Protein AF-A0A938TCF0-F1 (afdb_monomer_lite)

Secondary structure (DSSP, 8-state):
-HHHHHHHHHHHHHHHHHHHHHHSSSS---HHHHHHHHHHHHHHHHHHHHHHHHHHHHHHHHHHHHHHHHHHHHHHHHHHHHHHHHHHTT-

Foldseek 3Di:
DVVVVVVVVVVVVVVVVVVVCVPPPDDDDDPVNVVVVVVVVVVVVVVVVVVVVVVVVVVVVVVVVVVVVVVVVVVVVVVVVVVVVVVVVVD

pLDDT: mean 84.97, std 16.43, range [49.38, 98.69]

Structure (mmCIF, N/CA/C/O backbone):
data_AF-A0A938TCF0-F1
#
_entry.id   AF-A0A938TCF0-F1
#
loop_
_atom_site.group_PDB
_atom_site.id
_atom_site.type_symbol
_atom_site.label_atom_id
_atom_site.label_alt_id
_atom_site.label_comp_id
_atom_site.label_asym_id
_atom_site.label_entity_id
_atom_site.label_seq_id
_atom_site.pdbx_PDB_ins_code
_atom_site.Cartn_x
_atom_site.Cartn_y
_atom_site.Cartn_z
_atom_si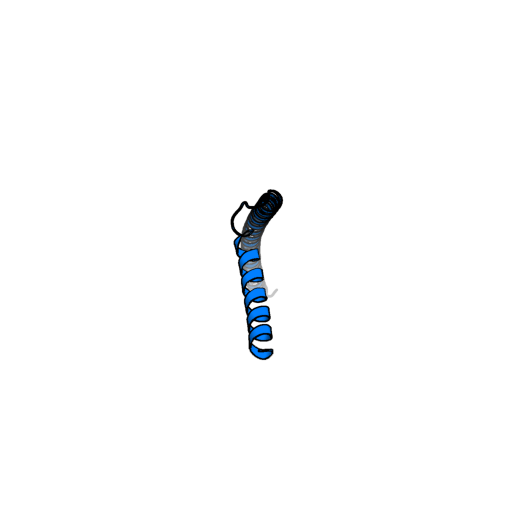te.occupancy
_atom_site.B_iso_or_equiv
_atom_site.auth_seq_id
_atom_site.auth_comp_id
_atom_site.auth_asym_id
_atom_site.auth_atom_id
_atom_site.pdbx_PDB_model_num
ATOM 1 N N . MET A 1 1 ? -2.738 -7.051 -76.910 1.00 49.38 1 MET A N 1
ATOM 2 C CA . MET A 1 1 ? -1.487 -6.383 -76.467 1.00 49.38 1 MET A CA 1
ATOM 3 C C . MET A 1 1 ? -1.672 -5.370 -75.330 1.00 49.38 1 MET A C 1
ATOM 5 O O . MET A 1 1 ? -0.828 -5.341 -74.446 1.00 49.38 1 MET A O 1
ATOM 9 N N . LEU A 1 2 ? -2.750 -4.574 -75.288 1.00 54.41 2 LEU A N 1
ATOM 10 C CA . LEU A 1 2 ? -2.952 -3.553 -74.237 1.00 54.41 2 LEU A CA 1
ATOM 11 C C . LEU A 1 2 ? -3.192 -4.129 -72.829 1.00 54.41 2 LEU A C 1
ATOM 13 O O . LEU A 1 2 ? -2.653 -3.613 -71.856 1.00 54.41 2 LEU A O 1
ATOM 17 N N . LYS A 1 3 ? -3.942 -5.234 -72.717 1.00 52.44 3 LYS A N 1
ATOM 18 C CA . LYS A 1 3 ? -4.210 -5.889 -71.424 1.00 52.44 3 LYS A CA 1
ATOM 19 C C . LYS A 1 3 ? -2.933 -6.462 -70.796 1.00 52.44 3 LYS A C 1
ATOM 21 O O . LYS A 1 3 ? -2.673 -6.208 -69.631 1.00 52.44 3 LYS A O 1
ATOM 26 N N . VAL A 1 4 ? -2.092 -7.131 -71.589 1.00 61.94 4 VAL A N 1
ATOM 27 C CA . VAL A 1 4 ? -0.808 -7.694 -71.129 1.00 61.94 4 VAL A CA 1
ATOM 28 C C . VAL A 1 4 ? 0.141 -6.594 -70.648 1.00 61.94 4 VAL A C 1
ATOM 30 O O . VAL A 1 4 ? 0.695 -6.731 -69.568 1.00 61.94 4 VAL A O 1
ATOM 33 N N . LYS A 1 5 ? 0.253 -5.466 -71.368 1.00 57.38 5 LYS A N 1
ATOM 34 C CA . LYS A 1 5 ? 1.047 -4.305 -70.917 1.00 57.38 5 LYS A CA 1
ATOM 35 C C . LYS A 1 5 ? 0.530 -3.707 -69.602 1.00 57.38 5 LYS A C 1
ATOM 37 O O . LYS A 1 5 ? 1.334 -3.308 -68.767 1.00 57.38 5 LYS A O 1
ATOM 42 N N . LYS A 1 6 ? -0.794 -3.690 -69.400 1.00 57.88 6 LYS A N 1
ATOM 43 C CA . LYS A 1 6 ? -1.424 -3.214 -68.160 1.00 57.88 6 LYS A CA 1
ATOM 44 C C . LYS A 1 6 ? -1.108 -4.135 -66.975 1.00 57.88 6 LYS A C 1
ATOM 46 O O . LYS A 1 6 ? -0.700 -3.643 -65.933 1.00 57.88 6 LYS A O 1
ATOM 51 N N . TYR A 1 7 ? -1.207 -5.454 -67.154 1.00 65.62 7 TYR A N 1
ATOM 52 C CA . TYR A 1 7 ? -0.858 -6.422 -66.107 1.00 65.62 7 TYR A CA 1
ATOM 53 C C . TYR A 1 7 ? 0.648 -6.483 -65.824 1.00 65.62 7 TYR A C 1
ATOM 55 O O . TYR A 1 7 ? 1.026 -6.601 -64.663 1.00 65.62 7 TYR A O 1
ATOM 63 N N . LEU A 1 8 ? 1.500 -6.335 -66.848 1.00 70.50 8 LEU A N 1
ATOM 64 C CA . LEU A 1 8 ? 2.956 -6.287 -66.675 1.00 70.50 8 LEU A CA 1
ATOM 65 C C . LEU A 1 8 ? 3.385 -5.045 -65.883 1.00 70.50 8 LEU A C 1
ATOM 67 O O . LEU A 1 8 ? 4.204 -5.157 -64.981 1.00 70.50 8 LEU A O 1
ATOM 71 N N . GLY A 1 9 ? 2.808 -3.876 -66.186 1.00 70.00 9 GLY A N 1
ATOM 72 C CA . GLY A 1 9 ? 3.096 -2.635 -65.461 1.00 70.00 9 GLY A CA 1
ATOM 73 C C . GLY A 1 9 ? 2.661 -2.692 -63.995 1.00 70.00 9 GLY A C 1
ATOM 74 O O . GLY A 1 9 ? 3.405 -2.266 -63.116 1.00 70.00 9 GLY A O 1
ATOM 75 N N . THR A 1 10 ? 1.494 -3.281 -63.713 1.00 70.94 10 THR A N 1
ATOM 76 C CA . THR A 1 10 ? 1.020 -3.486 -62.335 1.00 70.94 10 THR A CA 1
ATOM 77 C C . THR A 1 10 ? 1.900 -4.477 -61.566 1.00 70.94 10 THR A C 1
ATOM 79 O O . THR A 1 10 ? 2.233 -4.216 -60.414 1.00 70.94 10 THR A O 1
ATOM 82 N N . TRP A 1 11 ? 2.339 -5.571 -62.195 1.00 72.62 11 TRP A N 1
ATOM 83 C CA . TRP A 1 11 ? 3.246 -6.540 -61.564 1.00 72.62 11 TRP A CA 1
ATOM 84 C C . TRP A 1 11 ? 4.648 -5.978 -61.313 1.00 72.62 11 TRP A C 1
ATOM 86 O O . TRP A 1 11 ? 5.226 -6.226 -60.256 1.00 72.62 11 TRP A O 1
ATOM 96 N N . LEU A 1 12 ? 5.177 -5.180 -62.243 1.00 74.62 12 LEU A N 1
ATOM 97 C CA . LEU A 1 12 ? 6.483 -4.536 -62.093 1.00 74.62 12 LEU A CA 1
ATOM 98 C C . LEU A 1 12 ? 6.479 -3.510 -60.947 1.00 74.62 12 LEU A C 1
ATOM 100 O O . LEU A 1 12 ? 7.447 -3.427 -60.197 1.00 74.62 12 LEU A O 1
ATOM 104 N N . GLY A 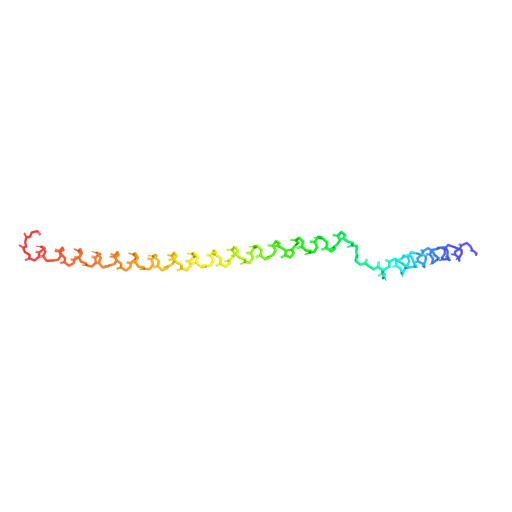1 13 ? 5.374 -2.776 -60.772 1.00 71.75 13 GLY A N 1
ATOM 105 C CA . GLY A 1 13 ? 5.202 -1.830 -59.665 1.00 71.75 13 GLY A CA 1
ATOM 106 C C . GLY A 1 13 ? 5.158 -2.505 -58.291 1.00 71.75 13 GLY A C 1
ATOM 107 O O . GLY A 1 13 ? 5.776 -2.015 -57.350 1.00 71.75 13 GLY A O 1
ATOM 108 N N . ILE A 1 14 ? 4.492 -3.660 -58.183 1.00 73.00 14 ILE A N 1
ATOM 109 C CA . ILE A 1 14 ? 4.440 -4.449 -56.939 1.00 73.00 14 ILE A CA 1
ATOM 110 C C . ILE A 1 14 ? 5.820 -5.038 -56.609 1.00 73.00 14 ILE A C 1
ATOM 112 O O . ILE A 1 14 ? 6.258 -4.973 -55.462 1.00 73.00 14 ILE A O 1
ATOM 116 N N . ALA A 1 15 ? 6.539 -5.553 -57.610 1.00 70.00 15 ALA A N 1
ATOM 117 C CA . ALA A 1 15 ? 7.886 -6.093 -57.424 1.00 70.00 15 ALA A CA 1
ATOM 118 C C . ALA A 1 15 ? 8.894 -5.021 -56.965 1.00 70.00 15 ALA A C 1
ATOM 120 O O . ALA A 1 15 ? 9.721 -5.289 -56.095 1.00 70.00 15 ALA A O 1
ATOM 121 N N . LEU A 1 16 ? 8.794 -3.795 -57.493 1.00 67.62 16 LEU A N 1
ATOM 122 C CA . LEU A 1 16 ? 9.626 -2.659 -57.078 1.00 67.62 16 LEU A CA 1
ATOM 123 C C . LEU A 1 16 ? 9.337 -2.202 -55.641 1.00 67.62 16 LEU A C 1
ATOM 125 O O . LEU A 1 16 ? 10.272 -1.905 -54.901 1.00 67.62 16 LEU A O 1
ATOM 129 N N . PHE A 1 17 ? 8.070 -2.201 -55.217 1.00 65.12 17 PHE A N 1
ATOM 130 C CA . PHE A 1 17 ? 7.690 -1.853 -53.842 1.00 65.12 17 PHE A CA 1
ATOM 131 C C . PHE A 1 17 ? 8.196 -2.872 -52.812 1.00 65.12 17 PHE A C 1
ATOM 133 O O . PHE A 1 17 ? 8.685 -2.490 -51.751 1.00 65.12 17 PHE A O 1
ATOM 140 N N . ILE A 1 18 ? 8.137 -4.166 -53.138 1.00 64.12 18 ILE A N 1
ATOM 141 C CA . ILE A 1 18 ? 8.675 -5.234 -52.281 1.00 64.12 18 ILE A CA 1
ATOM 142 C C . ILE A 1 18 ? 10.211 -5.181 -52.256 1.00 64.12 18 ILE A C 1
ATOM 144 O O . ILE A 1 18 ? 10.818 -5.349 -51.199 1.00 64.12 18 ILE A O 1
ATOM 148 N N . GLY A 1 19 ? 10.845 -4.867 -53.392 1.00 61.56 19 GLY A N 1
ATOM 149 C CA . GLY A 1 19 ? 12.292 -4.662 -53.475 1.00 61.56 19 GLY A CA 1
ATOM 150 C C . GLY A 1 19 ? 12.794 -3.496 -52.618 1.00 61.56 19 GLY A C 1
ATOM 151 O O . GLY A 1 19 ? 13.871 -3.589 -52.038 1.00 61.56 19 GLY A O 1
ATOM 152 N N . MET A 1 20 ? 12.005 -2.427 -52.470 1.00 59.91 20 MET A N 1
ATOM 153 C CA . MET A 1 20 ? 12.396 -1.251 -51.682 1.00 59.91 20 MET A CA 1
ATOM 154 C C . MET A 1 20 ? 12.303 -1.479 -50.164 1.00 59.91 20 MET A C 1
ATOM 156 O O . MET A 1 20 ? 13.118 -0.937 -49.424 1.00 59.91 20 MET A O 1
ATOM 160 N N . LEU A 1 21 ? 11.384 -2.336 -49.702 1.00 58.25 21 LEU A N 1
ATOM 161 C CA . LEU A 1 21 ? 11.302 -2.767 -48.296 1.00 58.25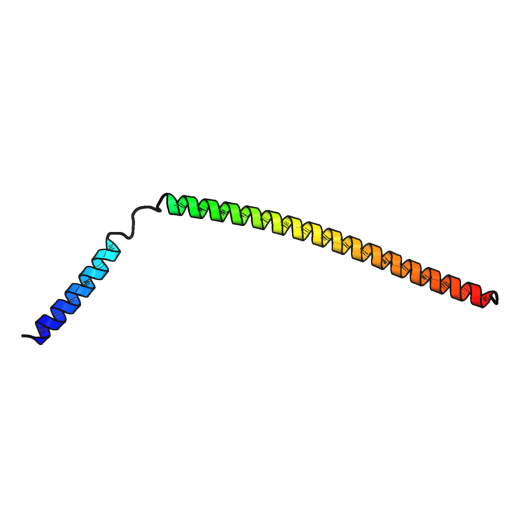 21 LEU A CA 1
ATOM 162 C C . LEU A 1 21 ? 12.387 -3.795 -47.924 1.00 58.25 21 LEU A C 1
ATOM 164 O O . LEU A 1 21 ? 12.761 -3.904 -46.760 1.00 58.25 21 LEU A O 1
ATOM 168 N N . GLY A 1 22 ? 12.913 -4.536 -48.906 1.00 56.84 22 GLY A N 1
ATOM 169 C CA . GLY A 1 22 ? 13.962 -5.538 -48.696 1.00 56.84 22 GLY A CA 1
ATOM 170 C C . GLY A 1 22 ? 15.379 -4.971 -48.542 1.00 56.84 22 GLY A C 1
ATOM 171 O O . GLY A 1 22 ? 16.238 -5.653 -47.991 1.00 56.84 22 GLY A O 1
ATOM 172 N N . VAL A 1 23 ? 15.640 -3.738 -48.998 1.00 57.50 23 VAL A N 1
ATOM 173 C CA . VAL A 1 23 ? 16.998 -3.146 -49.008 1.00 57.50 23 VAL A CA 1
ATOM 174 C C . VAL A 1 23 ? 17.261 -2.217 -47.813 1.00 57.50 23 VAL A C 1
ATOM 176 O O . VAL A 1 23 ? 18.414 -2.022 -47.444 1.00 57.50 23 VAL A O 1
ATOM 179 N N . THR A 1 24 ? 16.229 -1.704 -47.137 1.00 58.62 24 THR A N 1
ATOM 180 C CA . THR A 1 24 ? 16.376 -0.865 -45.925 1.00 58.62 24 THR A CA 1
ATOM 181 C C . THR A 1 24 ? 16.087 -1.610 -44.616 1.00 58.62 24 THR A C 1
ATOM 183 O O . THR A 1 24 ? 16.156 -1.023 -43.541 1.00 58.62 24 THR A O 1
ATOM 186 N N . GLY A 1 25 ? 15.775 -2.909 -44.684 1.00 53.72 25 GLY A N 1
ATOM 187 C CA . GLY A 1 25 ? 15.217 -3.670 -43.563 1.00 53.72 25 GLY A CA 1
ATOM 188 C C . GLY A 1 25 ? 16.197 -4.358 -42.601 1.00 53.72 25 GLY A C 1
ATOM 189 O O . GLY A 1 25 ? 15.723 -5.021 -41.685 1.00 53.72 25 GLY A O 1
ATOM 190 N N . CYS A 1 26 ? 17.525 -4.269 -42.765 1.00 59.91 26 CYS A N 1
ATOM 191 C CA . CYS A 1 26 ? 18.485 -5.009 -41.916 1.00 59.91 26 CYS A CA 1
ATOM 192 C C . CYS A 1 26 ? 19.826 -4.284 -41.674 1.00 59.91 26 CYS A C 1
ATOM 194 O O . CYS A 1 26 ? 20.888 -4.897 -41.768 1.00 59.91 26 CYS A O 1
ATOM 196 N N . SER A 1 27 ? 19.825 -2.995 -41.328 1.00 57.41 27 SER A N 1
ATOM 197 C CA . SER A 1 27 ? 21.063 -2.346 -40.867 1.00 57.41 27 SER A CA 1
ATOM 198 C C . SER A 1 27 ? 20.816 -1.323 -39.762 1.00 57.41 27 SER A C 1
ATOM 200 O O . SER A 1 27 ? 20.544 -0.162 -40.043 1.00 57.41 27 SER A O 1
ATOM 202 N N . GLY A 1 28 ? 20.978 -1.777 -38.516 1.00 62.78 28 GLY A N 1
ATOM 203 C CA . GLY A 1 28 ? 21.212 -0.933 -37.343 1.00 62.78 28 GLY A CA 1
ATOM 204 C C . GLY A 1 28 ? 19.960 -0.328 -36.709 1.00 62.78 28 GLY A C 1
ATOM 205 O O . GLY A 1 28 ? 19.208 0.402 -37.344 1.00 62.78 28 GLY A O 1
ATOM 206 N N . ILE A 1 29 ? 19.772 -0.590 -35.415 1.00 64.88 29 ILE A N 1
ATOM 207 C CA . ILE A 1 29 ? 18.994 0.303 -34.549 1.00 64.88 29 ILE A CA 1
ATOM 208 C C . ILE A 1 29 ? 19.653 1.694 -34.632 1.00 64.88 29 ILE A C 1
ATOM 210 O O . ILE A 1 29 ? 20.880 1.788 -34.540 1.00 64.88 29 ILE A O 1
ATOM 214 N N . SER A 1 30 ? 18.872 2.758 -34.845 1.00 74.81 30 SER A N 1
ATOM 215 C CA . SER A 1 30 ? 19.414 4.122 -34.801 1.00 74.81 30 SER A CA 1
ATOM 216 C C . SER A 1 30 ? 19.797 4.488 -33.364 1.00 74.81 30 SER A C 1
ATOM 218 O O . SER A 1 30 ? 19.174 4.012 -32.417 1.00 74.81 30 SER A O 1
ATOM 220 N N . GLU A 1 31 ? 20.801 5.349 -33.179 1.00 77.69 31 GLU A N 1
ATOM 221 C CA . GLU A 1 31 ? 21.182 5.844 -31.843 1.00 77.69 31 GLU A CA 1
ATOM 222 C C . GLU A 1 31 ? 19.988 6.476 -31.107 1.00 77.69 31 GLU A C 1
ATOM 224 O O . GLU A 1 31 ? 19.832 6.289 -29.903 1.00 77.69 31 GLU A O 1
ATOM 229 N N . GLU A 1 32 ? 19.083 7.125 -31.845 1.00 77.56 32 GLU A N 1
ATOM 230 C CA . GLU A 1 32 ? 17.821 7.655 -31.317 1.00 77.56 32 GLU A CA 1
ATOM 231 C C . GLU A 1 32 ? 16.915 6.558 -30.735 1.00 77.56 32 GLU A C 1
ATOM 233 O O . GLU A 1 32 ? 16.383 6.724 -29.640 1.00 77.56 32 GLU A O 1
ATOM 238 N N . GLN A 1 33 ? 16.795 5.404 -31.405 1.00 77.50 33 GLN A N 1
ATOM 239 C CA . GLN A 1 33 ? 16.022 4.265 -30.897 1.00 77.50 33 GLN A CA 1
ATOM 240 C C . GLN A 1 33 ? 16.670 3.637 -29.653 1.00 77.50 33 GLN A C 1
ATOM 242 O O . GLN A 1 33 ? 15.957 3.163 -28.770 1.00 77.50 33 GLN A O 1
ATOM 247 N N . VAL A 1 34 ? 18.008 3.637 -29.546 1.00 85.25 34 VAL A N 1
ATOM 248 C CA . VAL A 1 34 ? 18.699 3.201 -28.313 1.00 85.25 34 VAL A CA 1
ATOM 249 C C . VAL A 1 34 ? 18.396 4.161 -27.170 1.00 85.25 34 VAL A C 1
ATOM 251 O O . VAL A 1 34 ? 18.040 3.711 -26.082 1.00 85.25 34 VAL A O 1
ATOM 254 N N . ALA A 1 35 ? 18.510 5.465 -27.417 1.00 88.19 35 ALA A N 1
ATOM 255 C CA . ALA A 1 35 ? 18.270 6.492 -26.412 1.00 88.19 35 ALA A CA 1
ATOM 256 C C . ALA A 1 35 ? 16.819 6.466 -25.906 1.00 88.19 35 ALA A C 1
ATOM 258 O O . ALA A 1 35 ? 16.587 6.536 -24.698 1.00 88.19 35 ALA A O 1
ATOM 259 N N . GLU A 1 36 ? 15.845 6.293 -26.803 1.00 88.12 36 GLU A N 1
ATOM 260 C CA . GLU A 1 36 ? 14.436 6.134 -26.433 1.00 88.12 36 GLU A CA 1
ATOM 261 C C . GLU A 1 36 ? 14.217 4.866 -25.595 1.00 88.12 36 GLU A C 1
ATOM 263 O O . GLU A 1 36 ? 13.563 4.915 -24.553 1.00 88.12 36 GLU A O 1
ATOM 268 N N . LEU A 1 37 ? 14.831 3.740 -25.976 1.00 91.06 37 LEU A N 1
ATOM 269 C CA . LEU A 1 37 ? 14.750 2.493 -25.212 1.00 91.06 37 LEU A CA 1
ATOM 270 C C . LEU A 1 37 ? 15.372 2.628 -23.809 1.00 91.06 37 LEU A C 1
ATOM 272 O O . LEU A 1 37 ? 14.849 2.071 -22.840 1.00 91.06 37 LEU A O 1
ATOM 276 N N . GLU A 1 38 ? 16.494 3.337 -23.679 1.00 92.50 38 GLU A N 1
ATOM 277 C CA . GLU A 1 38 ? 17.141 3.607 -22.391 1.00 92.50 38 GLU A CA 1
ATOM 278 C C . GLU A 1 38 ? 16.299 4.526 -21.504 1.00 92.50 38 GLU A C 1
ATOM 280 O O . GLU A 1 38 ? 16.146 4.240 -20.311 1.00 92.50 38 GLU A O 1
ATOM 285 N N . ALA A 1 39 ? 15.699 5.570 -22.080 1.00 94.25 39 ALA A N 1
ATOM 286 C CA . ALA A 1 39 ? 14.763 6.445 -21.382 1.00 94.25 39 ALA A CA 1
ATOM 287 C C . A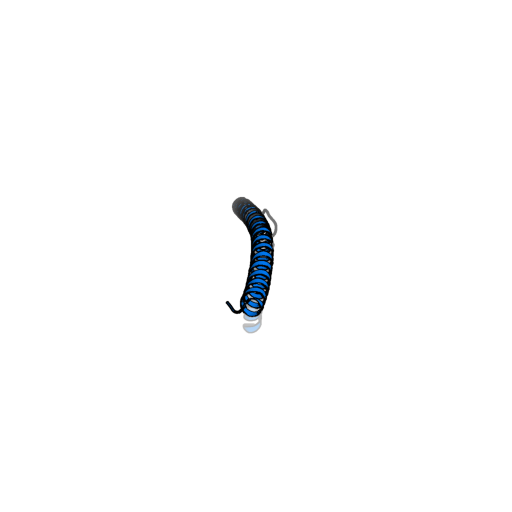LA A 1 39 ? 13.555 5.652 -20.865 1.00 94.25 39 ALA A C 1
ATOM 289 O O . ALA A 1 39 ? 13.247 5.714 -19.673 1.00 94.25 39 ALA A O 1
ATOM 290 N N . LEU A 1 40 ? 12.954 4.813 -21.715 1.00 94.50 40 LEU A N 1
ATOM 291 C CA . LEU A 1 40 ? 11.819 3.969 -21.344 1.00 94.50 40 LEU A CA 1
ATOM 292 C C . LEU A 1 40 ? 12.193 2.967 -20.240 1.00 94.50 40 LEU A C 1
ATOM 294 O O . LEU A 1 40 ? 11.444 2.764 -19.288 1.00 94.50 40 LEU A O 1
ATOM 298 N N . ARG A 1 41 ? 13.389 2.365 -20.308 1.00 94.56 41 ARG A N 1
ATOM 299 C CA . ARG A 1 41 ? 13.907 1.493 -19.235 1.00 94.56 41 ARG A CA 1
ATOM 300 C C . ARG A 1 41 ? 14.108 2.244 -17.923 1.00 94.56 41 ARG A C 1
ATOM 302 O O . ARG A 1 41 ? 13.888 1.662 -16.861 1.00 94.56 41 ARG A O 1
ATOM 309 N N . SER A 1 42 ? 14.569 3.489 -17.978 1.00 96.56 42 SER A N 1
ATOM 310 C CA . SER A 1 42 ? 14.729 4.336 -16.794 1.00 96.56 42 SER A CA 1
ATOM 311 C C . SER A 1 42 ? 13.375 4.649 -16.159 1.00 96.56 42 SER A C 1
ATOM 313 O O . SER A 1 42 ? 13.212 4.494 -14.948 1.00 96.56 42 SER A O 1
ATOM 315 N N . GLU A 1 43 ? 12.381 4.992 -16.979 1.00 96.69 43 GLU A N 1
ATOM 316 C CA . GLU A 1 43 ? 11.013 5.254 -16.535 1.00 96.69 43 GLU A CA 1
ATOM 317 C C . GLU A 1 43 ? 10.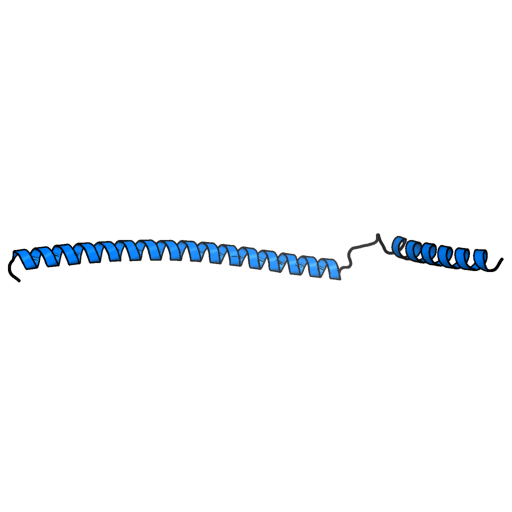375 4.013 -15.902 1.00 96.69 43 GLU A C 1
ATOM 319 O O . GLU A 1 43 ? 9.859 4.092 -14.789 1.00 96.69 43 GLU A O 1
ATOM 324 N N . VAL A 1 44 ? 10.502 2.838 -16.530 1.00 97.50 44 VAL A N 1
ATOM 325 C CA . VAL A 1 44 ? 10.015 1.572 -15.956 1.00 97.50 44 VAL A CA 1
ATOM 326 C C . VAL A 1 44 ? 10.653 1.303 -14.593 1.00 97.50 44 VAL A C 1
ATOM 328 O O . VAL A 1 44 ? 9.941 0.987 -13.644 1.00 97.50 44 VAL A O 1
ATOM 331 N N . LYS A 1 45 ? 11.970 1.491 -14.446 1.00 97.50 45 LYS A N 1
ATOM 332 C CA . LYS A 1 45 ? 12.652 1.318 -13.150 1.00 97.50 45 LYS A CA 1
ATOM 333 C C . LYS A 1 45 ? 12.164 2.309 -12.092 1.00 97.50 45 LYS A C 1
ATOM 335 O O . LYS A 1 45 ? 12.056 1.947 -10.918 1.00 97.50 45 LYS A O 1
ATOM 340 N N . ALA A 1 46 ? 11.895 3.554 -12.481 1.00 97.75 46 ALA A N 1
ATOM 341 C CA . ALA A 1 46 ? 11.350 4.563 -11.580 1.00 97.75 46 ALA A CA 1
ATOM 342 C C . ALA A 1 46 ? 9.937 4.179 -11.116 1.00 97.75 46 ALA A C 1
ATOM 344 O O . ALA A 1 46 ? 9.679 4.156 -9.911 1.00 97.75 46 ALA A O 1
ATOM 345 N N . LEU A 1 47 ? 9.071 3.776 -12.049 1.00 97.88 47 LEU A N 1
ATOM 346 C CA . LEU A 1 47 ? 7.713 3.314 -11.764 1.00 97.88 47 LEU A CA 1
ATOM 347 C C . LEU A 1 47 ? 7.705 2.048 -10.900 1.00 97.88 47 LEU A C 1
ATOM 349 O O . LEU A 1 47 ? 6.937 1.960 -9.947 1.00 97.88 47 LEU A O 1
ATOM 353 N N . GLU A 1 48 ? 8.585 1.078 -11.158 1.00 97.75 48 GLU A N 1
ATOM 354 C CA . GLU A 1 48 ? 8.728 -0.119 -10.318 1.00 97.75 48 GLU A CA 1
ATOM 355 C C . GLU A 1 48 ? 9.109 0.237 -8.877 1.00 97.75 48 GLU A C 1
ATOM 357 O O . GLU A 1 48 ? 8.565 -0.330 -7.922 1.00 97.75 48 GLU A O 1
ATOM 362 N N . LYS A 1 49 ? 10.020 1.201 -8.697 1.00 98.12 49 LYS A N 1
ATOM 363 C CA . LYS A 1 49 ? 10.399 1.698 -7.370 1.00 98.12 49 LYS A CA 1
ATOM 364 C C . LYS A 1 49 ? 9.219 2.375 -6.674 1.00 98.12 49 LYS A C 1
ATOM 366 O O . LYS A 1 49 ? 8.984 2.103 -5.497 1.00 98.12 49 LYS A O 1
ATOM 371 N N . GLU A 1 50 ? 8.476 3.217 -7.385 1.00 98.06 50 GLU A N 1
ATOM 372 C CA . GLU A 1 50 ? 7.302 3.910 -6.850 1.00 98.06 50 GLU A CA 1
ATOM 373 C C . GLU A 1 50 ? 6.204 2.919 -6.448 1.00 98.06 50 GLU A C 1
ATOM 375 O O . GLU A 1 50 ? 5.700 2.970 -5.327 1.00 98.06 50 GLU A O 1
ATOM 380 N N . VAL A 1 51 ? 5.915 1.928 -7.295 1.00 98.25 51 VAL A N 1
ATOM 381 C CA . VAL A 1 51 ? 4.973 0.839 -6.996 1.00 98.25 51 VAL A CA 1
ATOM 382 C C . VAL A 1 51 ? 5.388 0.074 -5.742 1.00 98.25 51 VAL A C 1
ATOM 384 O O . VAL A 1 51 ? 4.541 -0.245 -4.906 1.00 98.25 51 VAL A O 1
ATOM 387 N N . ASN A 1 52 ? 6.676 -0.222 -5.574 1.00 98.00 52 ASN A N 1
ATOM 388 C CA . ASN A 1 52 ? 7.162 -0.913 -4.381 1.00 98.00 52 ASN A CA 1
ATOM 389 C C . ASN A 1 52 ? 7.077 -0.037 -3.118 1.00 98.00 52 ASN A C 1
ATOM 391 O O . ASN A 1 52 ? 6.749 -0.562 -2.047 1.00 98.00 52 ASN A O 1
ATOM 395 N N . SER A 1 53 ? 7.294 1.279 -3.233 1.00 98.31 53 SER A N 1
ATOM 396 C CA . SER A 1 53 ? 7.054 2.232 -2.136 1.00 98.31 53 SER A CA 1
ATOM 397 C C . SER A 1 53 ? 5.580 2.244 -1.743 1.00 98.31 53 SER A C 1
ATOM 399 O O . SER A 1 53 ? 5.250 1.954 -0.595 1.00 98.31 53 SER A O 1
ATOM 401 N N . MET A 1 54 ? 4.684 2.435 -2.717 1.00 98.06 54 MET A N 1
ATOM 402 C CA . MET A 1 54 ? 3.236 2.460 -2.495 1.00 98.06 54 MET A CA 1
ATOM 403 C C . MET A 1 54 ? 2.716 1.159 -1.878 1.00 98.06 54 MET A C 1
ATOM 405 O O . MET A 1 54 ? 1.868 1.188 -0.989 1.00 98.06 54 MET A O 1
ATOM 409 N N . LYS A 1 55 ? 3.230 -0.005 -2.298 1.00 98.31 55 LYS A N 1
ATOM 410 C CA . LYS A 1 55 ? 2.878 -1.296 -1.678 1.00 98.31 55 LYS A CA 1
ATOM 411 C C . LYS A 1 55 ? 3.300 -1.362 -0.210 1.00 98.31 55 LYS A C 1
ATOM 413 O O . LYS A 1 55 ? 2.546 -1.880 0.612 1.00 98.31 55 LYS A O 1
ATOM 418 N N . SER A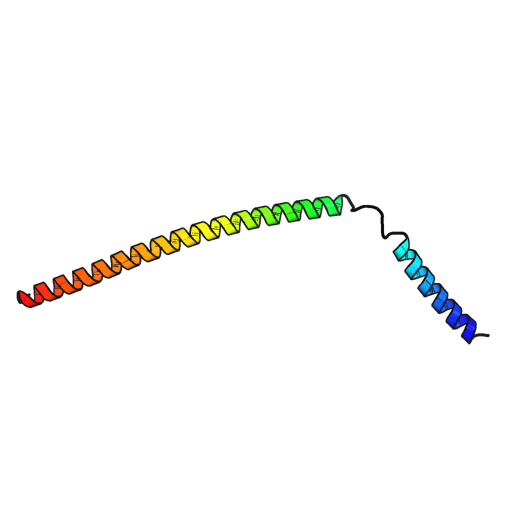 1 56 ? 4.483 -0.847 0.114 1.00 98.19 56 SER A N 1
ATOM 419 C CA . SER A 1 56 ? 5.002 -0.823 1.485 1.00 98.19 56 SER A CA 1
ATOM 420 C C . SER A 1 56 ? 4.198 0.132 2.370 1.00 98.19 56 SER A C 1
ATOM 422 O O . SER A 1 56 ? 3.802 -0.241 3.474 1.00 98.19 56 SER A O 1
ATOM 424 N N . GLU A 1 57 ? 3.889 1.325 1.864 1.00 98.38 57 GLU A N 1
ATOM 425 C CA . GLU A 1 57 ? 3.036 2.311 2.536 1.00 98.38 57 GLU A CA 1
ATOM 426 C C . GLU A 1 57 ? 1.623 1.769 2.760 1.00 98.38 57 GLU A C 1
ATOM 428 O O . GLU A 1 57 ? 1.099 1.854 3.869 1.00 98.38 57 GLU A O 1
ATOM 433 N N . LYS A 1 58 ? 1.032 1.118 1.752 1.00 98.31 58 LYS A N 1
ATOM 434 C CA . LYS A 1 58 ? -0.270 0.458 1.883 1.00 98.31 58 LYS A CA 1
ATOM 435 C C . LYS A 1 58 ? -0.261 -0.588 2.998 1.00 98.31 58 LYS A C 1
ATOM 437 O O . LYS A 1 58 ? -1.154 -0.580 3.838 1.00 98.31 58 LYS A O 1
ATOM 442 N N . ALA A 1 59 ? 0.748 -1.458 3.038 1.00 98.44 59 ALA A N 1
ATOM 443 C CA . ALA A 1 59 ? 0.855 -2.478 4.079 1.00 98.44 59 ALA A CA 1
ATOM 444 C C . ALA A 1 59 ? 1.027 -1.867 5.483 1.00 98.44 59 ALA A C 1
ATOM 446 O O . ALA A 1 59 ? 0.506 -2.405 6.460 1.00 98.44 59 ALA A O 1
ATOM 447 N N . ALA A 1 60 ? 1.740 -0.742 5.598 1.00 98.50 60 ALA A N 1
ATOM 448 C CA . ALA A 1 60 ? 1.864 -0.008 6.855 1.00 98.50 60 ALA A CA 1
ATOM 449 C C . ALA A 1 60 ? 0.521 0.597 7.296 1.00 98.50 60 ALA A C 1
ATOM 451 O O . ALA A 1 60 ? 0.125 0.423 8.448 1.00 98.50 60 ALA A O 1
ATOM 452 N N . LEU A 1 61 ? -0.213 1.228 6.375 1.00 98.69 61 LEU A N 1
ATOM 453 C CA . LEU A 1 61 ? -1.537 1.795 6.645 1.00 98.69 61 LEU A CA 1
ATOM 454 C C . LEU A 1 61 ? -2.560 0.718 7.024 1.00 98.69 61 LEU A C 1
ATOM 456 O O . LEU A 1 61 ? -3.326 0.908 7.964 1.00 98.69 61 LEU A O 1
ATOM 460 N N . GLU A 1 62 ? -2.561 -0.433 6.350 1.00 98.56 62 GLU A N 1
ATOM 461 C CA . GLU A 1 62 ? -3.440 -1.560 6.695 1.00 98.56 62 GLU A CA 1
ATOM 462 C C . GLU A 1 62 ? -3.172 -2.084 8.114 1.00 98.56 62 GLU A C 1
ATOM 464 O O . GLU A 1 62 ? -4.116 -2.393 8.846 1.00 98.56 62 GLU A O 1
ATOM 469 N N . ARG A 1 63 ? -1.902 -2.127 8.542 1.00 98.56 63 ARG A N 1
ATOM 470 C CA . ARG A 1 63 ? -1.537 -2.469 9.926 1.00 98.56 63 ARG A CA 1
ATOM 471 C C . ARG A 1 63 ? -2.032 -1.424 10.916 1.00 98.56 63 ARG A C 1
ATOM 473 O O . ARG A 1 63 ? -2.631 -1.796 11.921 1.00 98.56 63 ARG A O 1
ATOM 480 N N . GLU A 1 64 ? -1.838 -0.139 10.625 1.00 98.56 64 GLU A N 1
ATOM 481 C CA . GLU A 1 64 ? -2.320 0.928 11.502 1.00 98.56 64 GLU A CA 1
ATOM 482 C C . GLU A 1 64 ? -3.847 0.874 11.649 1.00 98.56 64 GLU A C 1
ATOM 484 O O . GLU A 1 64 ? -4.359 0.934 12.765 1.00 98.56 64 GLU A O 1
ATOM 489 N N . ILE A 1 65 ? -4.584 0.677 10.554 1.00 98.50 65 ILE A N 1
ATOM 490 C CA . ILE A 1 65 ? -6.045 0.521 10.585 1.00 98.50 65 ILE A CA 1
ATOM 491 C C . ILE A 1 65 ? -6.446 -0.658 11.480 1.00 98.50 65 ILE A C 1
ATOM 493 O O . ILE A 1 65 ? -7.330 -0.508 12.326 1.00 98.50 65 ILE A O 1
ATOM 497 N N . ALA A 1 66 ? -5.791 -1.813 11.337 1.00 98.50 66 ALA A N 1
ATOM 498 C CA . ALA A 1 66 ? -6.068 -2.982 12.169 1.00 98.50 66 ALA A CA 1
ATOM 499 C C . ALA A 1 66 ? -5.820 -2.704 13.663 1.00 98.50 66 ALA A C 1
ATOM 501 O O . ALA A 1 66 ? -6.662 -3.034 14.498 1.00 98.50 66 ALA A O 1
ATOM 502 N N . GLU A 1 67 ? -4.715 -2.039 14.007 1.00 98.56 67 GLU A N 1
ATOM 503 C CA . GLU A 1 67 ? -4.410 -1.653 15.389 1.00 98.56 67 GLU A CA 1
ATOM 504 C C . GLU A 1 67 ? -5.429 -0.659 15.963 1.00 98.56 67 GLU A C 1
ATOM 506 O O . GLU A 1 67 ? -5.836 -0.779 17.122 1.00 98.56 67 GLU A O 1
ATOM 511 N N . LYS A 1 68 ? -5.853 0.334 15.173 1.00 98.50 68 LYS A N 1
ATOM 512 C CA . LYS A 1 68 ? -6.856 1.325 15.595 1.00 98.50 68 LYS A CA 1
ATOM 513 C C . LYS A 1 68 ? -8.215 0.669 15.817 1.00 98.50 68 LYS A C 1
ATOM 515 O O . LYS A 1 68 ? -8.860 0.974 16.817 1.00 98.50 68 LYS A O 1
ATOM 520 N N . ASN A 1 69 ? -8.617 -0.249 14.941 1.00 98.56 69 ASN A N 1
ATOM 521 C CA . ASN A 1 69 ? -9.864 -0.997 15.091 1.00 98.56 69 ASN A CA 1
ATOM 522 C C . ASN A 1 69 ? -9.842 -1.882 16.341 1.00 98.56 69 ASN A C 1
ATOM 524 O O . ASN A 1 69 ? -10.786 -1.836 17.122 1.00 98.56 69 ASN A O 1
ATOM 528 N N . ALA A 1 70 ? -8.739 -2.592 16.603 1.00 98.50 70 ALA A N 1
ATOM 529 C CA . ALA A 1 70 ? -8.598 -3.395 17.818 1.00 98.50 70 ALA A CA 1
ATOM 530 C C . ALA A 1 70 ? -8.737 -2.547 19.097 1.00 98.50 70 ALA A C 1
ATOM 532 O O . ALA A 1 70 ? -9.452 -2.925 20.024 1.00 98.50 70 ALA A O 1
ATOM 533 N N . LYS A 1 71 ? -8.110 -1.362 19.126 1.00 98.44 71 LYS A N 1
ATOM 534 C CA . LYS A 1 71 ? -8.250 -0.409 20.242 1.00 98.44 71 LYS A CA 1
ATOM 535 C C . LYS A 1 71 ? -9.679 0.113 20.379 1.00 98.44 71 LYS A C 1
ATOM 537 O O . LYS A 1 71 ? -10.174 0.259 21.492 1.00 98.44 71 LYS A O 1
ATOM 542 N N . LEU A 1 72 ? -10.349 0.401 19.266 1.00 98.56 72 LEU A N 1
ATOM 543 C CA . LEU A 1 72 ? -11.731 0.874 19.269 1.00 98.56 72 LEU A CA 1
ATOM 544 C C . LEU A 1 72 ? -12.688 -0.193 19.820 1.00 98.56 72 LEU A C 1
ATOM 546 O O . LEU A 1 72 ? -13.548 0.126 20.643 1.00 98.56 72 LEU A O 1
ATOM 550 N N . ASP A 1 73 ? -12.496 -1.454 19.439 1.00 98.44 73 ASP A N 1
ATOM 551 C CA . ASP A 1 73 ? -13.260 -2.587 19.965 1.00 98.44 73 ASP A CA 1
ATOM 552 C C . ASP A 1 73 ? -13.038 -2.772 21.471 1.00 98.44 73 ASP A C 1
ATOM 554 O O . ASP A 1 73 ? -13.999 -2.941 22.228 1.00 98.44 73 ASP A O 1
ATOM 558 N N . GLU A 1 74 ? -11.792 -2.661 21.937 1.00 98.25 74 GLU A N 1
ATOM 559 C CA . GLU A 1 74 ? -11.456 -2.708 23.363 1.00 98.25 74 GLU A CA 1
ATOM 560 C C . GLU A 1 74 ? -12.105 -1.557 24.147 1.00 98.25 74 GLU A C 1
ATOM 562 O O . GLU A 1 74 ? -12.698 -1.778 25.210 1.00 98.25 74 GLU A O 1
ATOM 567 N N . CYS A 1 75 ? -12.063 -0.333 23.614 1.00 98.25 75 CYS A N 1
ATOM 568 C CA . CYS A 1 75 ? -12.726 0.822 24.216 1.00 98.25 75 CYS A CA 1
ATOM 569 C C . CYS A 1 75 ? -14.243 0.622 24.293 1.00 98.25 75 CYS A C 1
ATOM 571 O O . CYS A 1 75 ? -14.850 0.917 25.324 1.00 98.25 75 CYS A O 1
ATOM 573 N N . ASN A 1 76 ? -14.864 0.101 23.233 1.00 98.38 76 ASN A N 1
ATOM 574 C CA . ASN A 1 76 ? -16.298 -0.176 23.204 1.00 98.38 76 ASN A CA 1
ATOM 575 C C . ASN A 1 76 ? -16.688 -1.246 24.225 1.00 98.38 76 ASN A C 1
ATOM 577 O O . ASN A 1 76 ? -17.672 -1.071 24.949 1.00 98.38 76 ASN A O 1
ATOM 581 N N . LYS A 1 77 ? -15.897 -2.319 24.330 1.00 98.31 77 LYS A N 1
ATOM 582 C CA . LYS A 1 77 ? -16.093 -3.370 25.331 1.00 98.31 77 LYS A CA 1
ATOM 583 C C . LYS A 1 77 ? -15.981 -2.809 26.745 1.00 98.31 77 LYS A C 1
ATOM 585 O O . LYS A 1 77 ? -16.905 -2.977 27.537 1.00 98.31 77 LYS A O 1
ATOM 590 N N . THR A 1 78 ? -14.909 -2.074 27.028 1.00 98.25 78 THR A N 1
ATOM 591 C CA . THR A 1 78 ? -14.689 -1.437 28.334 1.00 98.25 78 THR A CA 1
ATOM 592 C C . THR A 1 78 ? -15.837 -0.494 28.677 1.00 98.25 78 THR A C 1
ATOM 594 O O . THR A 1 78 ? -16.401 -0.577 29.762 1.00 98.25 78 THR A O 1
ATOM 597 N N . LYS A 1 79 ? -16.270 0.349 27.733 1.00 98.19 79 LYS A N 1
ATOM 598 C CA . LYS A 1 79 ? -17.407 1.258 27.923 1.00 98.19 79 LYS A CA 1
ATOM 599 C C . LYS A 1 79 ? -18.696 0.505 28.255 1.00 98.19 79 LYS A C 1
ATOM 601 O O . LYS A 1 79 ? -19.436 0.931 29.141 1.00 98.19 79 LYS A O 1
ATOM 606 N N . ALA A 1 80 ? -18.976 -0.597 27.559 1.00 98.06 80 ALA A N 1
ATOM 607 C CA . ALA A 1 80 ? -20.156 -1.417 27.813 1.00 98.06 80 ALA A CA 1
ATOM 608 C C . ALA A 1 80 ? -20.098 -2.092 29.194 1.00 98.06 80 ALA A C 1
ATOM 610 O O . ALA A 1 80 ? -21.091 -2.092 29.923 1.00 98.06 80 ALA A O 1
ATOM 611 N N . GLU A 1 81 ? -18.936 -2.617 29.581 1.00 98.06 81 GLU A N 1
ATOM 612 C CA . GLU A 1 81 ? -18.707 -3.211 30.900 1.00 98.06 81 GLU A CA 1
ATOM 613 C C . GLU A 1 81 ? -18.840 -2.175 32.019 1.00 98.06 81 GLU A C 1
ATOM 615 O O . GLU A 1 81 ? -19.550 -2.419 32.995 1.00 98.06 81 GLU A O 1
ATOM 620 N N . THR A 1 82 ? -18.241 -0.992 31.859 1.00 98.06 82 THR A N 1
ATOM 621 C CA . THR A 1 82 ? -18.393 0.125 32.799 1.00 98.06 82 THR A CA 1
ATOM 622 C C . THR A 1 82 ? -19.853 0.527 32.932 1.00 98.06 82 THR A C 1
ATOM 624 O O . THR A 1 82 ? -20.338 0.642 34.053 1.00 98.06 82 THR A O 1
ATOM 627 N N . LYS A 1 83 ? -20.583 0.680 31.820 1.00 98.12 83 LYS A N 1
ATOM 628 C CA . LYS A 1 83 ? -22.010 1.022 31.855 1.00 98.12 83 LYS A CA 1
ATOM 629 C C . LYS A 1 83 ? -22.816 -0.023 32.630 1.00 98.12 83 LYS A C 1
ATOM 631 O O . LYS A 1 83 ? -23.552 0.333 33.540 1.00 98.12 83 LYS A O 1
ATOM 636 N N . LYS A 1 84 ? -22.608 -1.309 32.340 1.00 97.88 84 LYS A N 1
ATOM 637 C CA . LYS A 1 84 ? -23.260 -2.414 33.060 1.00 97.88 84 LYS A CA 1
ATOM 638 C C . LYS A 1 84 ? -22.923 -2.411 34.554 1.00 97.88 84 LYS A C 1
ATOM 640 O O . LYS A 1 84 ? -23.754 -2.784 35.375 1.00 97.88 84 LYS A O 1
ATOM 645 N N . ASN A 1 85 ? -21.699 -2.038 34.917 1.00 97.44 85 ASN A N 1
ATOM 646 C CA . ASN A 1 85 ? -21.288 -1.947 36.315 1.00 97.44 85 ASN A CA 1
ATOM 647 C C . ASN A 1 85 ? -21.936 -0.753 37.025 1.00 97.44 85 ASN A C 1
ATOM 649 O O . ASN A 1 85 ? -22.372 -0.917 38.157 1.00 97.44 85 ASN A O 1
ATOM 653 N N . LEU A 1 86 ? -22.055 0.402 36.364 1.00 97.75 86 LEU A N 1
ATOM 654 C CA . LEU A 1 86 ? -22.777 1.561 36.900 1.00 97.75 86 LEU A CA 1
ATOM 655 C C . LEU A 1 86 ? -24.263 1.244 37.111 1.00 97.75 86 LEU A C 1
ATOM 657 O O . LEU A 1 86 ? -24.766 1.435 38.214 1.00 97.75 86 LEU A O 1
ATOM 661 N N . GLU A 1 87 ? -24.908 0.610 36.126 1.00 97.19 87 GLU A N 1
ATOM 662 C CA . GLU A 1 87 ? -26.304 0.164 36.228 1.00 97.19 87 GLU A CA 1
ATOM 663 C C . GLU A 1 87 ? -26.518 -0.775 37.432 1.00 97.19 87 GLU A C 1
ATOM 665 O O . GLU A 1 87 ? -27.502 -0.652 38.160 1.00 97.19 87 GLU A O 1
ATOM 670 N N . LYS A 1 88 ? -25.574 -1.691 37.704 1.00 96.75 88 LYS A N 1
ATOM 671 C CA . LYS A 1 88 ? -25.616 -2.571 38.890 1.00 96.75 88 LYS A CA 1
ATOM 672 C C . LYS A 1 88 ? -25.453 -1.826 40.215 1.00 96.75 88 LYS A C 1
ATOM 674 O O . LYS A 1 88 ? -25.922 -2.319 41.236 1.00 96.75 88 LYS A O 1
ATOM 679 N N . LEU A 1 89 ? -24.755 -0.693 40.210 1.00 96.12 89 LEU A N 1
ATOM 680 C CA . LEU A 1 89 ? -24.572 0.164 41.382 1.00 96.12 89 LEU A CA 1
ATOM 681 C C . LEU A 1 89 ? -25.751 1.130 41.588 1.00 96.12 89 LEU A C 1
ATOM 683 O O . LEU A 1 89 ? -25.753 1.867 42.570 1.00 96.12 89 LEU A O 1
ATOM 687 N N . GLY A 1 90 ? -26.754 1.112 40.701 1.00 89.81 90 GLY A N 1
ATOM 688 C CA . GLY A 1 90 ? -27.899 2.020 40.754 1.00 89.81 90 GLY A CA 1
ATOM 689 C C . GLY A 1 90 ? -27.553 3.461 40.368 1.00 89.81 90 GLY A C 1
ATOM 690 O O . GLY A 1 90 ? -28.258 4.376 40.794 1.00 89.81 90 GLY A O 1
ATOM 691 N N . LEU A 1 91 ? -26.465 3.649 39.610 1.00 79.06 91 LEU A N 1
ATOM 692 C CA . LEU A 1 91 ? -26.007 4.926 39.053 1.00 79.06 91 LEU A CA 1
ATOM 693 C C . LEU A 1 91 ? -26.381 5.059 37.573 1.00 79.06 91 LEU A C 1
ATOM 695 O O . LEU A 1 91 ? -26.360 4.029 36.858 1.00 79.06 91 LEU A O 1
#

Sequence (91 aa):
MLKVKKYLGTWLGIALFIGMLGVTGCSGISEEQVAELEALRSEVKALEKEVNSMKSEKAALEREIAEKNAKLDECNKTKAETKKNLEKLGL

Radius of gyration: 37.54 Å; chains: 1; bounding box: 49×15×118 Å